Protein AF-A0A699ZCU1-F1 (afdb_monomer_lite)

Organism: Haematococcus lacustris (NCBI:txid44745)

Radius of gyration: 17.65 Å; chains: 1; bounding box: 47×32×42 Å

InterPro domains:
  IPR044840 Nucleoporin Nup188 [PTHR31431] (27-176)

Structure (mmCIF, N/CA/C/O backbone):
data_AF-A0A699ZCU1-F1
#
_entry.id   AF-A0A699ZCU1-F1
#
loop_
_atom_site.group_PDB
_atom_site.id
_atom_site.type_symbol
_atom_site.label_atom_id
_atom_site.label_alt_id
_atom_site.label_comp_id
_atom_site.label_asym_id
_atom_site.label_entity_id
_atom_site.label_seq_id
_atom_site.pdbx_PDB_ins_code
_atom_site.Cartn_x
_atom_site.Cartn_y
_atom_site.Cartn_z
_atom_site.occupancy
_atom_site.B_iso_or_equiv
_atom_site.auth_seq_id
_atom_site.auth_comp_id
_atom_site.auth_asym_id
_atom_site.auth_atom_id
_atom_site.pdbx_PDB_model_num
ATOM 1 N N . MET A 1 1 ? -0.735 13.017 3.574 1.00 52.72 1 MET A N 1
ATOM 2 C CA . MET A 1 1 ? -1.838 12.047 3.739 1.00 52.72 1 MET A CA 1
ATOM 3 C C . MET A 1 1 ? -1.942 11.083 2.567 1.00 52.72 1 MET A C 1
ATOM 5 O O . MET A 1 1 ? -2.099 9.906 2.840 1.00 52.72 1 MET A O 1
ATOM 9 N N . ASP A 1 2 ? -1.760 11.507 1.309 1.00 58.19 2 ASP A N 1
ATOM 10 C CA . ASP A 1 2 ? -1.840 10.587 0.150 1.00 58.19 2 ASP A CA 1
ATOM 11 C C . ASP A 1 2 ? -0.934 9.364 0.222 1.00 58.19 2 ASP A C 1
ATOM 13 O O . ASP A 1 2 ? -1.316 8.301 -0.243 1.00 58.19 2 ASP A O 1
ATOM 17 N N . LEU A 1 3 ? 0.233 9.483 0.853 1.00 60.75 3 LEU A N 1
ATOM 18 C CA . LEU A 1 3 ? 1.180 8.373 0.979 1.00 60.75 3 LEU A CA 1
ATOM 19 C C . LEU A 1 3 ? 0.648 7.210 1.832 1.00 60.75 3 LEU A C 1
ATOM 21 O O . LEU A 1 3 ? 1.144 6.096 1.705 1.00 60.75 3 LEU A O 1
ATOM 25 N N . LEU A 1 4 ? -0.376 7.446 2.661 1.00 65.00 4 LEU A N 1
ATOM 26 C CA . LEU A 1 4 ? -1.035 6.388 3.430 1.00 65.00 4 LEU A CA 1
ATOM 27 C C . LEU A 1 4 ? -1.953 5.530 2.545 1.00 65.00 4 LEU A C 1
ATOM 29 O O . LEU A 1 4 ? -2.281 4.404 2.906 1.00 65.00 4 LEU A O 1
ATOM 33 N N . PHE A 1 5 ? -2.339 6.022 1.367 1.00 73.88 5 PHE A N 1
ATOM 34 C CA . PHE A 1 5 ? -3.273 5.355 0.472 1.00 73.88 5 PHE A CA 1
ATOM 35 C C . PHE A 1 5 ? -2.531 4.821 -0.757 1.00 73.88 5 PHE A C 1
ATOM 37 O O . PHE A 1 5 ? -1.765 5.527 -1.402 1.00 73.88 5 PHE A O 1
ATOM 44 N N . TRP A 1 6 ? -2.767 3.557 -1.097 1.00 77.19 6 TRP A N 1
ATOM 45 C CA . TRP A 1 6 ? -2.268 2.934 -2.329 1.00 77.19 6 TRP A CA 1
ATOM 46 C C . TRP A 1 6 ? -3.422 2.267 -3.062 1.00 77.19 6 TRP A C 1
ATOM 48 O O . TRP A 1 6 ? -4.486 2.104 -2.476 1.00 77.19 6 TRP A O 1
ATOM 58 N N . THR A 1 7 ? -3.253 1.853 -4.311 1.00 76.69 7 THR A N 1
ATOM 59 C CA . THR A 1 7 ? -4.179 0.914 -4.974 1.00 76.69 7 THR A CA 1
ATOM 60 C C . THR A 1 7 ? -3.653 -0.516 -4.840 1.00 76.69 7 THR A C 1
ATOM 62 O O . THR A 1 7 ? -2.437 -0.672 -4.790 1.00 76.69 7 THR A O 1
ATOM 65 N N . PRO A 1 8 ? -4.507 -1.556 -4.806 1.00 81.69 8 PRO A N 1
ATOM 66 C CA . PRO A 1 8 ? -4.049 -2.945 -4.708 1.00 81.69 8 PRO A CA 1
ATOM 67 C C . PRO A 1 8 ? -2.993 -3.295 -5.764 1.00 81.69 8 PRO A C 1
ATOM 69 O O . PRO A 1 8 ? -3.199 -3.056 -6.955 1.00 81.69 8 PRO A O 1
ATOM 72 N N . PHE A 1 9 ? -1.878 -3.898 -5.352 1.00 8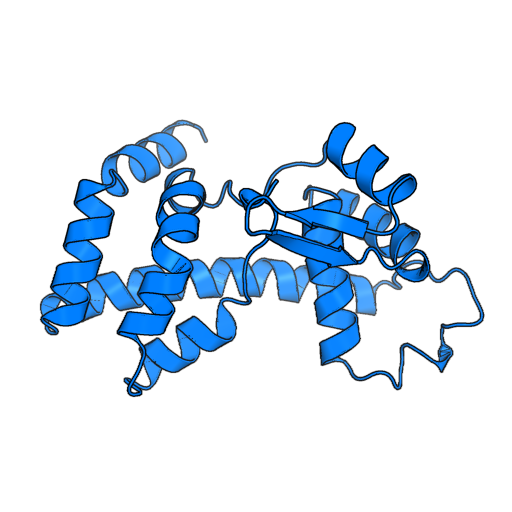5.00 9 PHE A N 1
ATOM 73 C CA . PHE A 1 9 ? -0.795 -4.264 -6.275 1.00 85.00 9 PHE A CA 1
ATOM 74 C C . PHE A 1 9 ? -1.075 -5.559 -7.045 1.00 85.00 9 PHE A C 1
ATOM 76 O O . PHE A 1 9 ? -0.365 -5.874 -7.999 1.00 85.00 9 PHE A O 1
ATOM 83 N N . GLY A 1 10 ? -2.118 -6.306 -6.670 1.00 85.44 10 GLY A N 1
ATOM 84 C CA . GLY A 1 10 ? -2.503 -7.543 -7.354 1.00 85.44 10 GLY A CA 1
ATOM 85 C C . GLY A 1 10 ? -2.885 -7.350 -8.816 1.00 85.44 10 GLY A C 1
ATOM 86 O O . GLY A 1 10 ? -2.466 -8.148 -9.655 1.00 85.44 10 GLY A O 1
ATOM 87 N N . ASP A 1 11 ? -3.613 -6.282 -9.139 1.00 84.56 11 ASP A N 1
ATOM 88 C CA . ASP A 1 11 ? -3.997 -6.005 -10.524 1.00 84.56 11 ASP A CA 1
ATOM 89 C C . ASP A 1 11 ? -2.796 -5.534 -11.351 1.00 84.56 11 ASP A C 1
ATOM 91 O O . ASP A 1 11 ? -2.596 -6.028 -12.459 1.00 84.56 11 ASP A O 1
ATOM 95 N N . LEU A 1 12 ? -1.929 -4.683 -10.783 1.00 85.69 12 LEU A N 1
ATOM 96 C CA . LEU A 1 12 ? -0.670 -4.290 -11.426 1.00 85.69 12 LEU A CA 1
ATOM 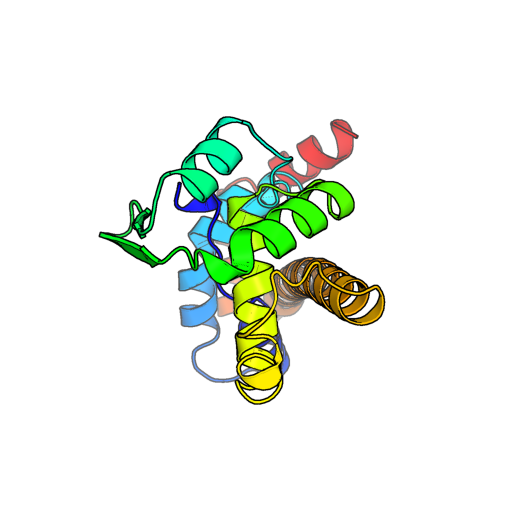97 C C . LEU A 1 12 ? 0.197 -5.515 -11.742 1.00 85.69 12 LEU A C 1
ATOM 99 O O . LEU A 1 12 ? 0.661 -5.675 -12.870 1.00 85.69 12 LEU A O 1
ATOM 103 N N . HIS A 1 13 ? 0.390 -6.399 -10.761 1.00 88.00 13 HIS A N 1
ATOM 104 C CA . HIS A 1 13 ? 1.204 -7.594 -10.946 1.00 88.00 13 HIS A CA 1
ATOM 105 C C . HIS A 1 13 ? 0.621 -8.516 -12.024 1.00 88.00 13 HIS A C 1
ATOM 107 O O . HIS A 1 13 ? 1.358 -9.051 -12.850 1.00 88.00 13 HIS A O 1
ATOM 113 N N . ARG A 1 14 ? -0.707 -8.679 -12.055 1.00 89.25 14 ARG A N 1
ATOM 114 C CA . ARG A 1 14 ? -1.390 -9.490 -13.069 1.00 89.25 14 ARG A CA 1
ATOM 115 C C . ARG A 1 14 ? -1.211 -8.913 -14.474 1.00 89.25 14 ARG A C 1
ATOM 117 O O . ARG A 1 14 ? -0.914 -9.680 -15.387 1.00 89.25 14 ARG A O 1
ATOM 124 N N . LEU A 1 15 ? -1.355 -7.595 -14.635 1.00 88.12 15 LEU A N 1
ATOM 125 C CA . LEU A 1 15 ? -1.127 -6.906 -15.909 1.00 88.12 15 LEU A CA 1
ATOM 126 C C . LEU A 1 15 ? 0.313 -7.117 -16.399 1.00 88.12 15 LEU A C 1
ATOM 128 O O . LEU A 1 15 ? 0.519 -7.498 -17.551 1.00 88.12 15 LEU A O 1
ATOM 132 N N . LEU A 1 16 ? 1.296 -6.956 -15.504 1.00 87.56 16 LEU A N 1
ATOM 133 C CA . LEU A 1 16 ? 2.720 -7.157 -15.801 1.00 87.56 16 LEU A CA 1
ATOM 134 C C . LEU A 1 16 ? 3.048 -8.587 -16.249 1.00 87.56 16 LEU A C 1
ATOM 136 O O . LEU A 1 16 ? 3.828 -8.777 -17.179 1.00 87.56 16 LEU A O 1
ATOM 140 N N . LEU A 1 17 ? 2.459 -9.596 -15.601 1.00 86.81 17 LEU A N 1
ATOM 141 C CA . LEU A 1 17 ? 2.697 -11.000 -15.950 1.00 86.81 17 LEU A CA 1
ATOM 142 C C . LEU A 1 17 ? 2.073 -11.398 -17.288 1.00 86.81 17 LEU A C 1
ATOM 144 O O . LEU A 1 17 ? 2.612 -12.254 -17.983 1.00 86.81 17 LEU A O 1
ATOM 148 N N . ARG A 1 18 ? 0.922 -10.817 -17.631 1.00 86.25 18 ARG A N 1
ATOM 149 C CA . ARG A 1 18 ? 0.192 -11.161 -18.856 1.00 86.25 18 ARG A CA 1
ATOM 150 C C . ARG A 1 18 ? 0.634 -10.357 -20.076 1.00 86.25 18 ARG A C 1
ATOM 152 O O . ARG A 1 18 ? 0.244 -10.711 -21.183 1.00 86.25 18 ARG A O 1
ATOM 159 N N . GLY A 1 19 ? 1.418 -9.293 -19.882 1.00 78.00 19 GLY A N 1
ATOM 160 C CA . GLY A 1 19 ? 1.821 -8.392 -20.964 1.00 78.00 19 GLY A CA 1
ATOM 161 C C . GLY A 1 19 ? 0.624 -7.698 -21.619 1.00 78.00 19 GLY A C 1
ATOM 162 O O . GLY A 1 19 ? 0.627 -7.471 -22.826 1.00 78.00 19 GLY A O 1
ATOM 163 N N . GLU A 1 20 ? -0.431 -7.422 -20.845 1.00 78.38 20 GLU A N 1
ATOM 164 C CA . GLU A 1 20 ? -1.664 -6.835 -21.375 1.00 78.38 20 GLU A CA 1
ATOM 165 C C . GLU A 1 20 ? -1.453 -5.361 -21.796 1.00 78.38 20 GLU A C 1
ATOM 167 O O . GLU A 1 20 ? -0.662 -4.634 -21.176 1.00 78.38 20 GLU A O 1
ATOM 172 N N . PRO A 1 21 ? -2.176 -4.875 -22.826 1.00 74.75 21 PRO A N 1
ATOM 173 C CA . PRO A 1 21 ? -2.184 -3.459 -23.180 1.00 74.75 21 PRO A CA 1
ATOM 174 C C . PRO A 1 21 ? -2.555 -2.584 -21.972 1.00 74.75 21 PRO A C 1
ATOM 176 O O . PRO A 1 21 ? -3.483 -2.897 -21.232 1.00 74.75 21 PRO A O 1
ATOM 179 N N . GLY A 1 22 ? -1.847 -1.468 -21.777 1.00 81.25 22 GLY A N 1
ATOM 180 C CA . GLY A 1 22 ? -2.098 -0.536 -20.665 1.00 81.25 22 GLY A CA 1
ATOM 181 C C . GLY A 1 22 ? -1.226 -0.741 -19.420 1.00 81.25 22 GLY A C 1
ATOM 182 O O . GLY A 1 22 ? -1.337 0.045 -18.479 1.00 81.25 22 GLY A O 1
ATOM 183 N N . VAL A 1 23 ? -0.309 -1.720 -19.422 1.00 85.12 23 VAL A N 1
ATOM 184 C CA . VAL A 1 23 ? 0.713 -1.893 -18.367 1.00 85.12 23 VAL A CA 1
ATOM 185 C C . VAL A 1 23 ? 1.473 -0.596 -18.076 1.00 85.12 23 VAL A C 1
ATOM 187 O O . VAL A 1 23 ? 1.651 -0.242 -16.914 1.00 85.12 23 VAL A O 1
ATOM 190 N N . THR A 1 24 ? 1.889 0.142 -19.107 1.00 85.12 24 THR A N 1
ATOM 191 C CA . THR A 1 24 ? 2.643 1.397 -18.947 1.00 85.12 24 THR A CA 1
ATOM 192 C C . THR A 1 24 ? 1.818 2.469 -18.245 1.00 85.12 24 THR A C 1
ATOM 194 O O . THR A 1 24 ? 2.297 3.088 -17.302 1.00 85.12 24 THR A O 1
ATOM 197 N N . THR A 1 25 ? 0.548 2.626 -18.620 1.00 87.50 25 THR A N 1
ATOM 198 C CA . THR A 1 25 ? -0.384 3.547 -17.955 1.00 87.50 25 THR A CA 1
ATOM 199 C C . THR A 1 25 ? -0.614 3.163 -16.494 1.00 87.50 25 THR A C 1
ATOM 201 O O . THR A 1 25 ? -0.611 4.030 -15.620 1.00 87.50 25 THR A O 1
ATOM 204 N N . ALA A 1 26 ? -0.783 1.869 -16.206 1.00 85.00 26 ALA A N 1
ATOM 205 C CA . ALA A 1 26 ? -0.946 1.380 -14.840 1.00 85.00 26 ALA A CA 1
ATOM 206 C C . ALA A 1 26 ? 0.313 1.629 -13.993 1.00 85.00 26 ALA A C 1
ATOM 208 O O . ALA A 1 26 ? 0.209 2.071 -12.850 1.00 85.00 26 ALA A O 1
ATOM 209 N N . LEU A 1 27 ? 1.498 1.400 -14.562 1.00 85.12 27 LEU A N 1
ATOM 210 C CA . LEU A 1 27 ? 2.781 1.693 -13.927 1.00 85.12 27 LEU A CA 1
ATOM 211 C C . LEU A 1 27 ? 2.966 3.190 -13.664 1.00 85.12 27 LEU A C 1
ATOM 213 O O . LEU A 1 27 ? 3.368 3.570 -12.566 1.00 85.12 27 LEU A O 1
ATOM 217 N N . ASP A 1 28 ? 2.629 4.043 -14.631 1.00 86.19 28 ASP A N 1
ATOM 218 C CA . ASP A 1 28 ? 2.715 5.497 -14.484 1.00 86.19 28 ASP A CA 1
ATOM 219 C C . ASP A 1 28 ? 1.786 6.022 -13.389 1.00 86.19 28 ASP A C 1
ATOM 221 O O . ASP A 1 28 ? 2.197 6.863 -12.587 1.00 86.19 28 ASP A O 1
ATOM 225 N N . ALA A 1 29 ? 0.577 5.466 -13.275 1.00 83.50 29 ALA A N 1
ATOM 226 C CA . ALA A 1 29 ? -0.339 5.794 -12.186 1.00 83.50 29 ALA A CA 1
ATOM 227 C C . ALA A 1 29 ? 0.238 5.446 -10.801 1.00 83.50 29 ALA A C 1
ATOM 229 O O . ALA A 1 29 ? -0.076 6.115 -9.816 1.00 83.50 29 ALA A O 1
ATOM 230 N N . GLN A 1 30 ? 1.106 4.431 -10.718 1.00 80.19 30 GLN A N 1
ATOM 231 C CA . GLN A 1 30 ? 1.785 4.050 -9.479 1.00 80.19 30 GLN A CA 1
ATOM 232 C C . GLN A 1 30 ? 3.141 4.732 -9.293 1.00 80.19 30 GLN A C 1
ATOM 234 O O . GLN A 1 30 ? 3.666 4.702 -8.184 1.00 80.19 30 GLN A O 1
ATOM 239 N N . PHE A 1 31 ? 3.714 5.366 -10.321 1.00 83.88 31 PHE A N 1
ATOM 240 C CA . PHE A 1 31 ? 5.107 5.825 -10.319 1.00 83.88 31 PHE A CA 1
ATOM 241 C C . PHE A 1 31 ? 5.443 6.701 -9.111 1.00 83.88 31 PHE A C 1
ATOM 243 O O . PHE A 1 31 ? 6.423 6.439 -8.419 1.00 83.88 31 PHE A O 1
ATOM 250 N N . LYS A 1 32 ? 4.597 7.693 -8.798 1.00 79.56 32 LYS A N 1
ATOM 251 C CA . LYS A 1 32 ? 4.796 8.553 -7.623 1.00 79.56 32 LYS A CA 1
ATOM 252 C C . LYS A 1 32 ? 4.783 7.750 -6.324 1.00 79.56 32 LYS A C 1
ATOM 254 O O . LYS A 1 32 ? 5.656 7.938 -5.484 1.00 79.56 32 LYS A O 1
ATOM 259 N N . TRP A 1 33 ? 3.817 6.846 -6.165 1.00 77.62 33 TRP A N 1
ATOM 260 C CA . TRP A 1 33 ? 3.736 6.016 -4.970 1.00 77.62 33 TRP A CA 1
ATOM 261 C C . TRP A 1 33 ? 4.963 5.104 -4.860 1.00 77.62 33 TRP A C 1
ATOM 263 O O . TRP A 1 33 ? 5.555 5.026 -3.791 1.00 77.62 33 TRP A O 1
ATOM 273 N N . LEU A 1 34 ? 5.392 4.480 -5.960 1.00 78.50 34 LEU A N 1
ATOM 274 C CA . LEU A 1 34 ? 6.590 3.644 -6.026 1.00 78.50 34 LEU A CA 1
ATOM 275 C C . LEU A 1 34 ? 7.834 4.449 -5.620 1.00 78.50 34 LEU A C 1
ATOM 277 O O . LEU A 1 34 ? 8.524 4.067 -4.682 1.00 78.50 34 LEU A O 1
ATOM 281 N N . VAL A 1 35 ? 8.083 5.605 -6.235 1.00 77.25 35 VAL A N 1
ATOM 282 C CA . VAL A 1 35 ? 9.236 6.463 -5.912 1.00 77.25 35 VAL A CA 1
ATOM 283 C C . VAL A 1 35 ? 9.195 6.984 -4.473 1.00 77.25 35 VAL A C 1
ATOM 285 O O . VAL A 1 35 ? 10.227 7.032 -3.804 1.00 77.25 35 VAL A O 1
ATOM 288 N N . ASP A 1 36 ? 8.031 7.348 -3.948 1.00 74.31 36 ASP A N 1
ATOM 289 C CA . ASP A 1 36 ? 7.951 7.901 -2.595 1.00 74.31 36 ASP A CA 1
ATOM 290 C C . ASP A 1 36 ? 8.029 6.799 -1.511 1.00 74.31 36 ASP A C 1
ATOM 292 O O . ASP A 1 36 ? 8.536 7.048 -0.414 1.00 74.31 36 ASP A O 1
ATOM 296 N N . ASN A 1 37 ? 7.591 5.566 -1.812 1.00 71.38 37 ASN A N 1
ATOM 297 C CA . ASN A 1 37 ? 7.354 4.522 -0.802 1.00 71.38 37 ASN A CA 1
ATOM 298 C C . ASN A 1 37 ? 8.188 3.238 -0.945 1.00 71.38 37 ASN A C 1
ATOM 300 O O . ASN A 1 37 ? 8.531 2.636 0.074 1.00 71.38 37 ASN A O 1
ATOM 304 N N . LEU A 1 38 ? 8.550 2.797 -2.156 1.00 65.62 38 LEU A N 1
ATOM 305 C CA . LEU A 1 38 ? 9.497 1.675 -2.314 1.00 65.62 38 LEU A CA 1
ATOM 306 C C . LEU A 1 38 ? 10.896 2.080 -1.898 1.00 65.62 38 LEU A C 1
ATOM 308 O O . LEU A 1 38 ? 11.640 1.284 -1.334 1.00 65.62 38 LEU A O 1
ATOM 312 N N . SER A 1 39 ? 11.238 3.328 -2.169 1.00 55.25 39 SER A N 1
ATOM 313 C CA . SER A 1 39 ? 12.574 3.834 -1.952 1.00 55.25 39 SER A CA 1
ATOM 314 C C . SER A 1 39 ? 12.952 3.877 -0.475 1.00 55.25 39 SER A C 1
ATOM 316 O O . SER A 1 39 ? 14.114 3.785 -0.125 1.00 55.25 39 SER A O 1
ATOM 318 N N . SER A 1 40 ? 11.975 3.922 0.421 1.00 54.97 40 SER A N 1
ATOM 319 C CA . SER A 1 40 ? 12.211 3.752 1.850 1.00 54.97 40 SER A CA 1
ATOM 320 C C . SER A 1 40 ? 12.090 2.281 2.290 1.00 54.97 40 SER A C 1
ATOM 322 O O . SER A 1 40 ? 11.707 2.014 3.412 1.00 54.97 40 SER A O 1
ATOM 324 N N . GLY A 1 41 ? 12.371 1.292 1.432 1.00 51.09 41 GLY A N 1
ATOM 325 C CA . GLY A 1 41 ? 12.400 -0.130 1.821 1.00 51.09 41 GLY A CA 1
ATOM 326 C C . GLY A 1 41 ? 11.028 -0.732 2.136 1.00 51.09 41 GLY A C 1
ATOM 327 O O . GLY A 1 41 ? 10.898 -1.527 3.061 1.00 51.09 41 GLY A O 1
ATOM 328 N N . ALA A 1 42 ? 9.990 -0.330 1.397 1.00 58.97 42 ALA A N 1
ATOM 329 C CA . ALA A 1 42 ? 8.584 -0.569 1.741 1.00 58.97 42 ALA A CA 1
ATOM 330 C C . ALA A 1 42 ? 8.088 0.177 3.003 1.00 58.97 42 ALA A C 1
ATOM 332 O O . ALA A 1 42 ? 6.980 -0.091 3.458 1.00 58.97 42 ALA A O 1
ATOM 333 N N . CYS A 1 43 ? 8.804 1.190 3.512 1.00 54.91 43 CYS A N 1
ATOM 334 C CA . CYS A 1 43 ? 8.300 2.092 4.565 1.00 54.91 43 CYS A CA 1
ATOM 335 C C . CYS A 1 43 ? 7.178 3.043 4.101 1.00 54.91 43 CYS A C 1
ATOM 337 O O . CYS A 1 43 ? 6.865 4.021 4.789 1.00 54.91 43 CYS A O 1
ATOM 339 N N . GLY A 1 44 ? 6.555 2.794 2.945 1.00 69.31 44 GLY A N 1
ATOM 340 C CA . GLY A 1 44 ? 5.203 3.290 2.688 1.00 69.31 44 GLY A CA 1
ATOM 341 C C . GLY A 1 44 ? 4.178 2.701 3.646 1.00 69.31 44 GLY A C 1
ATOM 342 O O . GLY A 1 44 ? 3.187 3.356 3.935 1.00 69.31 44 GLY A O 1
ATOM 343 N N . PHE A 1 45 ? 4.447 1.505 4.173 1.00 81.88 45 PHE A N 1
ATOM 344 C CA . PHE A 1 45 ? 3.742 0.931 5.310 1.00 81.88 45 PHE A CA 1
ATOM 345 C C . PHE A 1 45 ? 4.345 1.526 6.584 1.00 81.88 45 PHE A C 1
ATOM 347 O O . PHE A 1 45 ? 5.463 1.190 6.973 1.00 81.88 45 PHE A O 1
ATOM 354 N N . LYS A 1 46 ? 3.652 2.509 7.152 1.00 86.06 46 LYS A N 1
ATOM 355 C CA . LYS A 1 46 ? 4.091 3.294 8.304 1.00 86.06 46 LYS A CA 1
ATOM 356 C C . LYS A 1 46 ? 3.760 2.563 9.606 1.00 86.06 46 LYS A C 1
ATOM 358 O O . LYS A 1 46 ? 2.770 1.837 9.638 1.00 86.06 46 LYS A O 1
ATOM 363 N N . PRO A 1 47 ? 4.545 2.768 10.675 1.00 90.19 47 PRO A N 1
ATOM 364 C CA . PRO A 1 47 ? 4.172 2.287 12.000 1.00 90.19 47 PRO A CA 1
ATOM 365 C C . PRO A 1 47 ? 2.906 3.003 12.513 1.00 90.19 47 PRO A C 1
ATOM 367 O O . PRO A 1 47 ? 2.537 4.049 11.966 1.00 90.19 47 PRO A O 1
ATOM 370 N N . PRO A 1 48 ? 2.260 2.480 13.572 1.00 93.69 48 PRO A N 1
ATOM 371 C CA . PRO A 1 48 ? 1.133 3.133 14.233 1.00 93.69 48 PRO A CA 1
ATOM 372 C C . PRO A 1 48 ? 1.467 4.565 14.655 1.00 93.69 48 PRO A C 1
ATOM 374 O O . PRO A 1 48 ? 2.610 4.863 15.020 1.00 93.69 48 PRO A O 1
ATOM 377 N N . SER A 1 49 ? 0.480 5.463 14.612 1.00 94.00 49 SER A N 1
ATOM 378 C CA . SER A 1 49 ? 0.691 6.851 15.027 1.00 94.00 49 SER A CA 1
ATOM 379 C C . SER A 1 49 ? -0.536 7.470 15.691 1.00 94.00 49 SER A C 1
ATOM 381 O O . SER A 1 49 ? -1.665 7.338 15.218 1.00 94.00 49 SER A O 1
ATOM 383 N N . ASP A 1 50 ? -0.306 8.257 16.747 1.00 94.50 50 ASP A N 1
ATOM 384 C CA . ASP A 1 50 ? -1.380 8.965 17.460 1.00 94.50 50 ASP A CA 1
ATOM 385 C C . ASP A 1 50 ? -2.198 9.874 16.531 1.00 94.50 50 ASP A C 1
ATOM 387 O O . ASP A 1 50 ? -3.407 10.040 16.705 1.00 94.50 50 ASP A O 1
ATOM 391 N N . ALA A 1 51 ? -1.549 10.448 15.513 1.00 92.81 51 ALA A N 1
ATOM 392 C CA . ALA A 1 51 ? -2.203 11.280 14.512 1.00 92.81 51 ALA A CA 1
ATOM 393 C C . ALA A 1 51 ? -3.209 10.475 13.672 1.00 92.81 51 ALA A C 1
ATOM 395 O O . ALA A 1 51 ? -4.364 10.890 13.539 1.00 92.81 51 ALA A O 1
ATOM 396 N N . SER A 1 52 ? -2.800 9.322 13.139 1.00 93.19 52 SER A N 1
ATOM 397 C CA . SER A 1 52 ? -3.666 8.450 12.338 1.00 93.19 52 SER A CA 1
ATOM 398 C C . SER A 1 52 ? -4.763 7.805 13.171 1.00 93.19 52 SER A C 1
ATOM 400 O O . SER A 1 52 ? -5.919 7.783 12.738 1.00 93.19 52 SER A O 1
ATOM 402 N N . LYS A 1 53 ? -4.448 7.381 14.398 1.00 94.69 53 LYS A N 1
ATOM 403 C CA . LYS A 1 53 ? -5.435 6.894 15.365 1.00 94.69 53 LYS A CA 1
ATOM 404 C C . LYS A 1 53 ? -6.514 7.937 15.651 1.00 94.69 53 LYS A C 1
ATOM 406 O O . LYS A 1 53 ? -7.704 7.662 15.492 1.00 94.69 53 LYS A O 1
ATOM 411 N N . LYS A 1 54 ? -6.114 9.169 15.984 1.00 94.38 54 LYS A N 1
ATOM 412 C CA . LYS A 1 54 ? -7.052 10.268 16.248 1.00 94.38 54 LYS A CA 1
ATOM 413 C C . LYS A 1 54 ? -7.903 10.593 15.022 1.00 94.38 54 LYS A C 1
ATOM 415 O O . LYS A 1 54 ? -9.105 10.830 15.155 1.00 94.38 54 LYS A O 1
ATOM 420 N N . LEU A 1 55 ? -7.315 10.602 13.824 1.00 92.69 55 LEU A N 1
ATOM 421 C CA . LEU A 1 55 ? -8.058 10.814 12.579 1.00 92.69 55 LEU A CA 1
ATOM 422 C C . LEU A 1 55 ? -9.095 9.710 12.340 1.00 92.69 55 LEU A C 1
ATOM 424 O O . LEU A 1 55 ? -10.240 10.028 12.020 1.00 92.69 55 LEU A O 1
ATOM 428 N N . LEU A 1 56 ? -8.730 8.441 12.547 1.00 93.38 56 LEU A N 1
ATOM 429 C CA . LEU A 1 56 ? -9.638 7.299 12.418 1.00 93.38 56 LEU A CA 1
ATOM 430 C C . LEU A 1 56 ? -10.842 7.408 13.371 1.00 93.38 56 LEU A C 1
ATOM 432 O O . LEU A 1 56 ? -11.976 7.113 12.984 1.00 93.38 56 LEU A O 1
ATOM 436 N N . GLU A 1 57 ? -10.602 7.829 14.613 1.00 91.81 57 GLU A N 1
ATOM 437 C CA . GLU A 1 57 ? -11.624 7.939 15.660 1.00 91.81 57 GLU A CA 1
ATOM 438 C C . GLU A 1 57 ? -12.568 9.129 15.442 1.00 91.81 57 GLU A C 1
ATOM 440 O O . GLU A 1 57 ? -13.781 9.009 15.630 1.00 91.81 57 GLU A O 1
ATOM 445 N N . THR A 1 58 ? -12.030 10.273 15.014 1.00 91.50 58 THR A N 1
ATOM 446 C CA . THR A 1 58 ? -12.771 11.546 14.967 1.00 91.50 58 THR A CA 1
ATOM 447 C C . THR A 1 58 ? -13.397 11.852 13.610 1.00 91.50 58 THR A C 1
ATOM 449 O O . THR A 1 58 ? -14.387 12.580 13.545 1.00 91.50 58 THR A O 1
ATOM 452 N N . SER A 1 59 ? -12.861 11.297 12.522 1.00 89.94 59 SER A N 1
ATOM 453 C CA . SER A 1 59 ? -13.297 11.631 11.164 1.00 89.94 59 SER A CA 1
ATOM 454 C C . SER A 1 59 ? -14.214 10.557 10.580 1.00 89.94 59 SER A C 1
ATOM 456 O O . SER A 1 59 ? -13.989 9.358 10.747 1.00 89.94 59 SER A O 1
ATOM 458 N N . SER A 1 60 ? -15.250 10.988 9.859 1.00 89.69 60 SER A N 1
ATOM 459 C CA . SER A 1 60 ? -16.056 10.133 8.971 1.00 89.69 60 SER A CA 1
ATOM 460 C C . SER A 1 60 ? -15.533 10.159 7.533 1.00 89.69 60 SER A C 1
ATOM 462 O O . SER A 1 60 ? -15.712 9.207 6.775 1.00 89.69 60 SER A O 1
ATOM 464 N N . VAL A 1 61 ? -14.861 11.246 7.152 1.00 90.69 61 VAL A N 1
ATOM 465 C CA . VAL A 1 61 ? -14.262 11.436 5.835 1.00 90.69 61 VAL A CA 1
ATOM 466 C C . VAL A 1 61 ? -12.919 12.132 5.992 1.00 90.69 61 VAL A C 1
ATOM 468 O O . VAL A 1 61 ? -12.823 13.165 6.648 1.00 90.69 61 VAL A O 1
ATOM 471 N N . ILE A 1 62 ? -11.895 11.577 5.352 1.00 88.19 62 ILE A N 1
ATOM 472 C CA . ILE A 1 62 ? -10.530 12.092 5.348 1.00 88.19 62 ILE A CA 1
ATOM 473 C C . ILE A 1 62 ? -10.234 12.630 3.938 1.00 88.19 62 ILE A C 1
ATOM 475 O O . ILE A 1 62 ? -10.308 11.864 2.972 1.00 88.19 62 ILE A O 1
ATOM 479 N N . PRO A 1 63 ? -9.947 13.934 3.774 1.00 83.69 63 PRO A N 1
ATOM 480 C CA . PRO A 1 63 ? -9.599 14.501 2.476 1.00 83.69 63 PRO A CA 1
ATOM 481 C C . PRO A 1 63 ? -8.187 14.075 2.058 1.00 83.69 63 PRO A C 1
ATOM 483 O O . PRO A 1 63 ? -7.248 14.136 2.851 1.00 83.69 63 PRO A O 1
ATOM 486 N N . LEU A 1 64 ? -8.037 13.664 0.803 1.00 80.19 64 LEU A N 1
ATOM 487 C CA . LEU A 1 64 ? -6.755 13.340 0.184 1.00 80.19 64 LEU A CA 1
ATOM 488 C C . LEU A 1 64 ? -6.237 14.565 -0.577 1.00 80.19 64 LEU A C 1
ATOM 490 O O . LEU A 1 64 ? -7.023 15.354 -1.107 1.00 80.19 64 LEU A O 1
ATOM 494 N N . THR A 1 65 ? -4.917 14.737 -0.653 1.00 71.81 65 THR A N 1
ATOM 495 C CA . THR A 1 65 ? -4.298 15.818 -1.440 1.00 71.81 65 THR A CA 1
ATOM 496 C C . THR A 1 65 ? -4.540 15.658 -2.944 1.00 71.81 65 THR A C 1
ATOM 498 O O . THR A 1 65 ? -4.469 16.643 -3.671 1.00 71.81 65 THR A O 1
ATOM 501 N N . SER A 1 66 ? -4.955 14.472 -3.401 1.00 68.81 66 SER A N 1
ATOM 502 C CA . SER A 1 66 ? -5.475 14.228 -4.754 1.00 68.81 66 SER A CA 1
ATOM 503 C C . SER A 1 66 ? -6.864 14.833 -5.027 1.00 68.81 66 SER A C 1
ATOM 505 O O . SER A 1 66 ? -7.377 14.710 -6.138 1.00 68.81 66 SER A O 1
ATOM 507 N N . GLY A 1 67 ? -7.521 15.430 -4.025 1.00 73.50 67 GLY A N 1
ATOM 508 C CA . GLY A 1 67 ? -8.914 15.890 -4.102 1.00 73.50 67 GLY A CA 1
ATOM 509 C C . GLY A 1 67 ? -9.948 14.776 -3.901 1.00 73.50 67 GLY A C 1
ATOM 510 O O . GLY A 1 67 ? -11.144 15.050 -3.785 1.00 73.50 67 GLY A O 1
ATOM 511 N N . GLN A 1 68 ? -9.508 13.518 -3.808 1.00 79.75 68 GLN A N 1
ATOM 512 C CA . GLN A 1 68 ? -10.367 12.398 -3.437 1.00 79.75 68 GLN A CA 1
ATOM 513 C C . GLN A 1 68 ? -10.710 12.432 -1.942 1.00 79.75 68 GLN A C 1
ATOM 515 O O . GLN A 1 68 ? -10.051 13.078 -1.128 1.00 79.75 68 GLN A O 1
ATOM 520 N N . LYS A 1 69 ? -11.768 11.714 -1.566 1.00 85.94 69 LYS A N 1
ATOM 521 C CA . LYS A 1 69 ? -12.222 11.598 -0.179 1.00 85.94 69 LYS A CA 1
ATOM 522 C C . LYS A 1 69 ? -12.186 10.142 0.247 1.00 85.94 69 LYS A C 1
ATOM 524 O O . LYS A 1 69 ? -12.774 9.286 -0.411 1.00 85.94 69 LYS A O 1
ATOM 529 N N . PHE A 1 70 ? -11.540 9.870 1.370 1.00 86.00 70 PHE A N 1
ATOM 530 C CA . PHE A 1 70 ? -11.546 8.556 1.983 1.00 86.00 70 PHE A CA 1
ATOM 531 C C . PHE A 1 70 ? -12.626 8.484 3.062 1.00 86.00 70 PHE A C 1
ATOM 533 O O . PHE A 1 70 ? -12.526 9.130 4.101 1.00 86.00 70 PHE A O 1
ATOM 540 N N . ALA A 1 71 ? -13.676 7.704 2.808 1.00 89.75 71 ALA A N 1
ATOM 541 C CA . ALA A 1 71 ? -14.725 7.459 3.792 1.00 89.75 71 ALA A CA 1
ATOM 542 C C . ALA A 1 71 ? -14.259 6.436 4.838 1.00 89.75 71 ALA A C 1
ATOM 544 O O . ALA A 1 71 ? -13.947 5.291 4.483 1.00 89.75 71 ALA A O 1
ATOM 545 N N . VAL A 1 72 ? -14.264 6.850 6.102 1.00 90.31 72 VAL A N 1
ATOM 546 C CA . VAL A 1 72 ? -14.008 6.004 7.268 1.00 90.31 72 VAL A CA 1
ATOM 547 C C . VAL A 1 72 ? -15.306 5.303 7.644 1.00 90.31 72 VAL A C 1
ATOM 549 O O . VAL A 1 72 ? -16.319 5.951 7.910 1.00 90.31 72 VAL A O 1
ATOM 552 N N . ASP A 1 73 ? -15.280 3.975 7.671 1.00 88.50 73 ASP A N 1
ATOM 553 C CA . ASP A 1 73 ? -16.406 3.193 8.165 1.00 88.50 73 ASP A CA 1
ATOM 554 C C . ASP A 1 73 ? -16.286 3.046 9.683 1.00 88.50 73 ASP A C 1
ATOM 556 O O . ASP A 1 73 ? -15.448 2.296 10.193 1.00 88.50 73 ASP A O 1
ATOM 560 N N . ALA A 1 74 ? -17.136 3.767 10.415 1.00 87.56 74 ALA A N 1
ATOM 561 C CA . ALA A 1 74 ? -17.146 3.737 11.872 1.00 87.56 74 ALA A CA 1
ATOM 562 C C . ALA A 1 74 ? -17.308 2.312 12.434 1.00 87.56 74 ALA A C 1
ATOM 564 O O . ALA A 1 74 ? -16.746 2.016 13.488 1.00 87.56 74 ALA A O 1
ATOM 565 N N . LYS A 1 75 ? -18.003 1.418 11.714 1.00 84.62 75 LYS A N 1
ATOM 566 C CA . LYS A 1 75 ? -18.228 0.027 12.135 1.00 84.62 75 LYS A CA 1
ATOM 567 C C . LYS A 1 75 ? -16.949 -0.805 12.119 1.00 84.62 75 LYS A C 1
ATOM 569 O O . LYS A 1 75 ? -16.832 -1.765 12.868 1.00 84.62 75 LYS A O 1
ATOM 574 N N . LEU A 1 76 ? -15.972 -0.433 11.291 1.00 86.94 76 LEU A N 1
ATOM 575 C CA . LEU A 1 76 ? -14.712 -1.164 11.155 1.00 86.94 76 LEU A CA 1
ATOM 576 C C . LEU A 1 76 ? -13.619 -0.654 12.104 1.00 86.94 76 LEU A C 1
ATOM 578 O O . LEU A 1 76 ? -12.527 -1.219 12.116 1.00 86.94 76 LEU A O 1
ATOM 582 N N . ARG A 1 77 ? -13.863 0.398 12.898 1.00 89.50 77 ARG A N 1
ATOM 583 C CA . ARG A 1 77 ? -12.833 1.035 13.743 1.00 89.50 77 ARG A CA 1
ATOM 584 C C . ARG A 1 77 ? -12.202 0.077 14.746 1.00 89.50 77 ARG A C 1
ATOM 586 O O . ARG A 1 77 ? -10.982 0.003 14.815 1.00 89.50 77 ARG A O 1
ATOM 593 N N . LYS A 1 78 ? -13.009 -0.689 15.481 1.00 86.44 78 LYS A N 1
ATOM 594 C CA . LYS A 1 78 ? -12.506 -1.634 16.488 1.00 86.44 78 LYS A CA 1
ATOM 595 C C . LYS A 1 78 ? -11.632 -2.720 15.855 1.00 86.44 78 LYS A C 1
ATOM 597 O O . LYS A 1 78 ? -10.498 -2.918 16.281 1.00 86.44 78 LYS A O 1
ATOM 602 N N . ALA A 1 79 ? -12.122 -3.335 14.777 1.00 86.06 79 ALA A N 1
ATOM 603 C CA . ALA A 1 79 ? -11.370 -4.288 13.959 1.00 86.06 79 ALA A CA 1
ATOM 604 C C . ALA A 1 79 ? -10.063 -3.686 13.411 1.00 86.06 79 ALA A C 1
ATOM 606 O O . ALA A 1 79 ? -9.018 -4.329 13.438 1.00 86.06 79 ALA A O 1
ATOM 607 N N . THR A 1 80 ? -10.113 -2.429 12.963 1.00 91.06 80 THR A N 1
ATOM 608 C CA . THR A 1 80 ? -8.948 -1.692 12.457 1.00 91.06 80 THR A CA 1
ATOM 609 C C . THR A 1 80 ? -7.894 -1.497 13.538 1.00 91.06 80 THR A C 1
ATOM 611 O O . THR A 1 80 ? -6.733 -1.804 13.303 1.00 91.06 80 THR A O 1
ATOM 614 N N . LEU A 1 81 ? -8.282 -1.023 14.724 1.00 91.94 81 LEU A N 1
ATOM 615 C CA . LEU A 1 81 ? -7.346 -0.795 15.827 1.00 91.94 81 LEU A CA 1
ATOM 616 C C . LEU A 1 81 ? -6.718 -2.108 16.308 1.00 91.94 81 LEU A C 1
ATOM 618 O O . LEU A 1 81 ? -5.514 -2.167 16.536 1.00 91.94 81 LEU A O 1
ATOM 622 N N . GLN A 1 82 ? -7.510 -3.179 16.394 1.00 88.69 82 GLN A N 1
ATOM 623 C CA . GLN A 1 82 ? -7.008 -4.508 16.738 1.00 88.69 82 GLN A CA 1
ATOM 624 C C . GLN A 1 82 ? -5.981 -5.011 15.708 1.00 88.69 82 GLN A C 1
ATOM 626 O O . GLN A 1 82 ? -4.909 -5.477 16.087 1.00 88.69 82 GLN A O 1
ATOM 631 N N . ALA A 1 83 ? -6.287 -4.901 14.411 1.00 89.56 83 ALA A N 1
ATOM 632 C CA . ALA A 1 83 ? -5.376 -5.319 13.346 1.00 89.56 83 ALA A CA 1
ATOM 633 C C . ALA A 1 83 ? -4.120 -4.440 13.273 1.00 89.56 83 ALA A C 1
ATOM 635 O O . ALA A 1 83 ? -3.041 -4.954 13.003 1.00 89.56 83 ALA A O 1
ATOM 636 N N . SER A 1 84 ? -4.242 -3.140 13.552 1.00 94.38 84 SER A N 1
ATOM 637 C CA . SER A 1 84 ? -3.135 -2.177 13.506 1.00 94.38 84 SER A CA 1
ATOM 638 C C . SER A 1 84 ? -2.059 -2.532 14.529 1.00 94.38 84 SER A C 1
ATOM 640 O O . SER A 1 84 ? -0.879 -2.554 14.188 1.00 94.38 84 SER A O 1
ATOM 642 N N . ILE A 1 85 ? -2.474 -2.925 15.740 1.00 92.50 85 ILE A N 1
ATOM 643 C CA . ILE A 1 85 ? -1.569 -3.419 16.786 1.00 92.50 85 ILE A CA 1
ATOM 644 C C . ILE A 1 85 ? -0.840 -4.681 16.314 1.00 92.50 85 ILE A C 1
ATOM 646 O O . ILE A 1 85 ? 0.373 -4.771 16.447 1.00 92.50 85 ILE A O 1
ATOM 650 N N . MET A 1 86 ? -1.563 -5.651 15.746 1.00 89.31 86 MET A N 1
ATOM 651 C CA 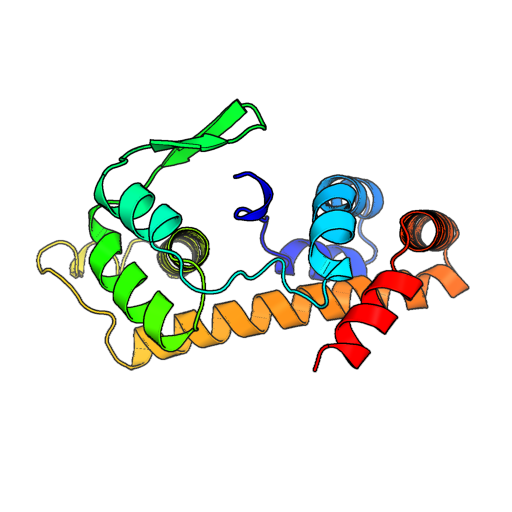. MET A 1 86 ? -0.963 -6.923 15.323 1.00 89.31 86 MET A CA 1
ATOM 652 C C . MET A 1 86 ? -0.039 -6.796 14.109 1.00 89.31 86 MET A C 1
ATOM 654 O O . MET A 1 86 ? 0.894 -7.580 13.967 1.00 89.31 86 MET A O 1
ATOM 658 N N . LEU A 1 87 ? -0.323 -5.849 13.216 1.00 90.50 87 LEU A N 1
ATOM 659 C CA . LEU A 1 87 ? 0.459 -5.597 12.008 1.00 90.50 87 LEU A CA 1
ATOM 660 C C . LEU A 1 87 ? 1.624 -4.632 12.228 1.00 90.50 87 LEU A C 1
ATOM 662 O O . LEU A 1 87 ? 2.434 -4.475 11.313 1.00 90.50 87 LEU A O 1
ATOM 666 N N . GLU A 1 88 ? 1.653 -3.954 13.380 1.00 92.31 88 GLU A N 1
ATOM 667 C CA . GLU A 1 88 ? 2.485 -2.772 13.618 1.00 92.31 88 GLU A CA 1
ATOM 668 C C . GLU A 1 88 ? 2.381 -1.785 12.443 1.00 92.31 88 GLU A C 1
ATOM 670 O O . GLU A 1 88 ? 3.372 -1.271 11.922 1.00 92.31 88 GLU A O 1
ATOM 675 N N . LEU A 1 89 ? 1.144 -1.546 12.000 1.00 92.25 89 LEU A N 1
ATOM 676 C CA . LEU A 1 89 ? 0.824 -0.747 10.824 1.00 92.25 89 LEU A CA 1
ATOM 677 C C . LEU A 1 89 ? -0.080 0.420 11.207 1.00 92.25 89 LEU A C 1
ATOM 679 O O . LEU A 1 89 ? -1.020 0.255 11.981 1.00 92.25 89 LEU A O 1
ATOM 683 N N . ASP A 1 90 ? 0.164 1.572 10.596 1.00 94.00 90 ASP A N 1
ATOM 684 C CA . ASP A 1 90 ? -0.643 2.782 10.704 1.00 94.00 90 ASP A CA 1
ATOM 685 C C . ASP A 1 90 ? -2.150 2.498 10.624 1.00 94.00 90 ASP A C 1
ATOM 687 O O . ASP A 1 90 ? -2.632 1.700 9.811 1.00 94.00 90 ASP A O 1
ATOM 691 N N . GLU A 1 91 ? -2.912 3.160 11.487 1.00 94.62 91 GLU A N 1
ATOM 692 C CA . GLU A 1 91 ? -4.334 2.913 11.688 1.00 94.62 91 GLU A CA 1
ATOM 693 C C . GLU A 1 91 ? -5.154 3.193 10.423 1.00 94.62 91 GLU A C 1
ATOM 695 O O . GLU A 1 91 ? -6.096 2.457 10.121 1.00 94.62 91 GLU A O 1
ATOM 700 N N . LEU A 1 92 ? -4.794 4.213 9.639 1.00 93.00 92 LEU A N 1
ATOM 701 C CA . LEU A 1 92 ? -5.495 4.531 8.395 1.00 93.00 92 LEU A CA 1
ATOM 702 C C . LEU A 1 92 ? -5.140 3.530 7.295 1.00 93.00 92 LEU A C 1
ATOM 704 O O . LEU A 1 92 ? -6.028 3.086 6.566 1.00 93.00 92 LEU A O 1
ATOM 708 N N . GLN A 1 93 ? -3.876 3.113 7.211 1.00 91.25 93 GLN A N 1
ATOM 709 C CA . GLN A 1 93 ? -3.449 2.065 6.276 1.00 91.25 93 GLN A CA 1
ATOM 710 C C . GLN A 1 93 ? -4.100 0.720 6.588 1.00 91.25 93 GLN A C 1
ATOM 712 O O . GLN A 1 93 ? -4.582 0.020 5.693 1.00 91.25 93 GLN A O 1
ATOM 717 N N . THR A 1 94 ? -4.196 0.397 7.873 1.00 92.81 94 THR A N 1
ATOM 718 C CA . THR A 1 94 ? -4.916 -0.777 8.354 1.00 92.81 94 THR A CA 1
ATOM 719 C C . THR A 1 94 ? -6.400 -0.683 8.011 1.00 92.81 94 THR A C 1
ATOM 721 O O . THR A 1 94 ? -6.988 -1.663 7.551 1.00 92.81 94 THR A O 1
ATOM 724 N N . HIS A 1 95 ? -7.012 0.499 8.140 1.00 91.56 95 HIS A N 1
ATOM 725 C CA . HIS A 1 95 ? -8.421 0.690 7.791 1.00 91.56 95 HIS A CA 1
ATOM 726 C C . HIS A 1 95 ? -8.692 0.382 6.315 1.00 91.56 95 HIS A C 1
ATOM 728 O O . HIS A 1 95 ? -9.706 -0.232 5.980 1.00 91.56 95 HIS A O 1
ATOM 734 N N . ILE A 1 96 ? -7.775 0.771 5.422 1.00 89.69 96 ILE A N 1
ATOM 735 C CA . ILE A 1 96 ? -7.855 0.453 3.990 1.00 89.69 96 ILE A CA 1
ATOM 736 C C . ILE A 1 96 ? -7.846 -1.062 3.775 1.00 89.69 96 ILE A C 1
ATOM 738 O O . ILE A 1 96 ? -8.677 -1.568 3.018 1.00 89.69 96 ILE A O 1
ATOM 742 N N . LEU A 1 97 ? -6.932 -1.782 4.433 1.00 88.12 97 LEU A N 1
ATOM 743 C CA . LEU A 1 97 ? -6.811 -3.239 4.319 1.00 88.12 97 LEU A CA 1
ATOM 744 C C . LEU A 1 97 ? -8.071 -3.949 4.809 1.00 88.12 97 LEU A C 1
ATOM 746 O O . LEU A 1 97 ? -8.629 -4.765 4.079 1.00 88.12 97 LEU A O 1
ATOM 750 N N . VAL A 1 98 ? -8.563 -3.590 5.996 1.00 88.69 98 VAL A N 1
ATOM 751 C CA . VAL A 1 98 ? -9.788 -4.170 6.566 1.00 88.69 98 VAL A CA 1
ATOM 752 C C . VAL A 1 98 ? -10.983 -3.887 5.656 1.00 88.69 98 VAL A C 1
ATOM 754 O O . VAL A 1 98 ? -11.748 -4.795 5.337 1.00 88.69 98 VAL A O 1
ATOM 757 N N . LYS A 1 99 ? -11.122 -2.655 5.154 1.00 87.19 99 LYS A N 1
ATOM 758 C CA . LYS A 1 99 ? -12.215 -2.281 4.247 1.00 87.19 99 LYS A CA 1
ATOM 759 C C . LYS A 1 99 ? -12.170 -3.045 2.919 1.00 87.19 99 LYS A C 1
ATOM 761 O O . LYS A 1 99 ? -13.218 -3.438 2.408 1.00 87.19 99 LYS A O 1
ATOM 766 N N . ARG A 1 100 ? -10.977 -3.272 2.357 1.00 86.25 100 ARG A N 1
ATOM 767 C CA . ARG A 1 100 ? -10.797 -4.104 1.152 1.00 86.25 100 ARG A CA 1
ATOM 768 C C . ARG A 1 100 ? -11.147 -5.551 1.415 1.00 86.25 100 ARG A C 1
ATOM 770 O O . ARG A 1 100 ? -11.928 -6.111 0.661 1.00 86.25 100 ARG A O 1
ATOM 777 N N . TRP A 1 101 ? -10.632 -6.113 2.500 1.00 84.81 101 TRP A N 1
ATOM 778 C CA . TRP A 1 101 ? -10.927 -7.481 2.894 1.00 84.81 101 TRP A CA 1
ATOM 779 C C . TRP A 1 101 ? -12.442 -7.705 3.037 1.00 84.81 101 TRP A C 1
ATOM 781 O O . TRP A 1 101 ? -12.983 -8.618 2.420 1.00 84.81 101 TRP A O 1
ATOM 791 N N . VAL A 1 102 ? -13.156 -6.807 3.731 1.00 82.81 102 VAL A N 1
ATOM 792 C CA . VAL A 1 102 ? -14.627 -6.862 3.853 1.00 82.81 102 VAL A CA 1
ATOM 793 C C . VAL A 1 102 ? -15.323 -6.806 2.489 1.00 82.81 102 VAL A C 1
ATOM 795 O O . VAL A 1 102 ? -16.282 -7.541 2.250 1.00 82.81 102 VAL A O 1
ATOM 798 N N . ARG A 1 103 ? -14.858 -5.936 1.586 1.00 82.94 103 ARG A N 1
ATOM 799 C CA . ARG A 1 103 ? -15.404 -5.821 0.227 1.00 82.94 103 ARG A CA 1
ATOM 800 C C . ARG A 1 103 ? -15.176 -7.102 -0.581 1.00 82.94 103 ARG A C 1
ATOM 802 O O . ARG A 1 103 ? -16.105 -7.573 -1.233 1.00 82.94 103 ARG A O 1
ATOM 809 N N . ASP A 1 104 ? -13.965 -7.647 -0.537 1.00 77.56 104 ASP A N 1
ATOM 810 C CA . ASP A 1 104 ? -13.524 -8.773 -1.364 1.00 77.56 104 ASP A CA 1
ATOM 811 C C . ASP A 1 104 ? -14.134 -10.109 -0.891 1.00 77.56 104 ASP A C 1
ATOM 813 O O . ASP A 1 104 ? -14.408 -10.982 -1.711 1.00 77.56 104 ASP A O 1
ATOM 817 N N . GLN A 1 105 ? -14.451 -10.241 0.403 1.00 71.44 105 GLN A N 1
ATOM 818 C CA . GLN A 1 105 ? -15.211 -11.374 0.961 1.00 71.44 105 GLN A CA 1
ATOM 819 C C . GLN A 1 105 ? -16.710 -11.351 0.600 1.00 71.44 105 GLN A C 1
ATOM 821 O O . GLN A 1 105 ? -17.440 -12.306 0.871 1.00 71.44 105 GLN A O 1
ATOM 826 N N . GLY A 1 106 ? -17.188 -10.277 -0.033 1.00 51.75 106 GLY A N 1
ATOM 827 C CA . GLY A 1 106 ? -18.594 -10.077 -0.339 1.00 51.75 106 GLY A CA 1
ATOM 828 C C . GLY A 1 106 ? -19.410 -9.750 0.914 1.00 51.75 106 GLY A C 1
ATOM 829 O O . GLY A 1 106 ? -19.357 -10.423 1.940 1.00 51.75 106 GLY A O 1
ATOM 830 N N . LEU A 1 107 ? -20.257 -8.732 0.788 1.00 52.56 107 LEU A N 1
ATOM 831 C CA . LEU A 1 107 ? -21.220 -8.180 1.753 1.00 52.56 107 LEU A CA 1
ATOM 832 C C . LEU A 1 107 ? -22.034 -9.196 2.612 1.00 52.56 107 LEU A C 1
ATOM 834 O O . LEU A 1 107 ? -22.726 -8.796 3.543 1.00 52.56 107 LEU A O 1
ATOM 838 N N . ARG A 1 108 ? -21.983 -10.506 2.330 1.00 47.88 108 ARG A N 1
ATOM 839 C CA . ARG A 1 108 ? -22.749 -11.579 2.992 1.00 47.88 108 ARG A CA 1
ATOM 840 C C . ARG A 1 108 ? -22.263 -11.946 4.399 1.00 47.88 108 ARG A C 1
ATOM 842 O O . ARG A 1 108 ? -23.096 -12.336 5.212 1.00 47.88 108 ARG A O 1
ATOM 849 N N . ALA A 1 109 ? -20.978 -11.785 4.718 1.00 48.66 109 ALA A N 1
ATOM 850 C CA . ALA A 1 109 ? -20.492 -11.904 6.103 1.00 48.66 109 ALA A CA 1
ATOM 851 C C . ALA A 1 109 ? -20.705 -10.593 6.892 1.00 48.66 109 ALA A C 1
ATOM 853 O O . ALA A 1 109 ? -21.089 -10.610 8.060 1.00 48.66 109 ALA A O 1
ATOM 854 N N . ALA A 1 110 ? -20.554 -9.454 6.206 1.00 46.00 110 ALA A N 1
ATOM 855 C CA . ALA A 1 110 ? -20.641 -8.105 6.765 1.00 46.00 110 ALA A CA 1
ATOM 856 C C . ALA A 1 110 ? -22.051 -7.700 7.239 1.00 46.00 110 ALA A C 1
ATOM 858 O O . ALA A 1 110 ? -22.172 -6.904 8.162 1.00 46.00 110 ALA A O 1
ATOM 859 N N . VAL A 1 111 ? -23.118 -8.253 6.644 1.00 47.19 111 VAL A N 1
ATOM 860 C CA . VAL A 1 111 ? -24.515 -7.993 7.055 1.00 47.19 111 VAL A CA 1
ATOM 861 C C . VAL A 1 111 ? -24.959 -8.881 8.229 1.00 47.19 111 VAL A C 1
ATOM 863 O O . VAL A 1 111 ? -25.782 -8.445 9.024 1.00 47.19 111 VAL A O 1
ATOM 866 N N . LYS A 1 112 ? -24.388 -10.083 8.412 1.00 44.81 112 LYS A N 1
ATOM 867 C CA . LYS A 1 112 ? -24.700 -10.956 9.566 1.00 44.81 112 LYS A CA 1
ATOM 868 C C . LYS A 1 112 ? -23.953 -10.573 10.850 1.00 44.81 112 LYS A C 1
ATOM 870 O O . LYS A 1 112 ? -24.458 -10.838 11.931 1.00 44.81 112 LYS A O 1
ATOM 875 N N . ALA A 1 113 ? -22.788 -9.933 10.738 1.00 43.69 113 ALA A N 1
ATOM 876 C CA . ALA A 1 113 ? -22.040 -9.389 11.877 1.00 43.69 113 ALA A CA 1
ATOM 877 C C . ALA A 1 113 ? -22.465 -7.954 12.259 1.00 43.69 113 ALA A C 1
ATOM 879 O O . ALA A 1 113 ? -22.032 -7.436 13.283 1.00 43.69 113 ALA A O 1
ATOM 880 N N . ALA A 1 114 ? -23.324 -7.307 11.459 1.00 44.56 114 ALA A N 1
ATOM 881 C CA . ALA A 1 114 ? -23.723 -5.905 11.619 1.00 44.56 114 ALA A CA 1
ATOM 882 C C . ALA A 1 114 ? -24.545 -5.591 12.888 1.00 44.56 114 ALA A C 1
ATOM 884 O O . ALA A 1 114 ? -24.863 -4.422 13.106 1.00 44.56 114 ALA A O 1
ATOM 885 N N . GLU A 1 115 ? -24.872 -6.588 13.716 1.00 48.69 115 GLU A N 1
ATOM 886 C CA . GLU A 1 115 ? -25.603 -6.409 14.978 1.00 48.69 115 GLU A CA 1
ATOM 887 C C . GLU A 1 115 ? -24.719 -6.457 16.234 1.00 48.69 115 GLU A C 1
ATOM 889 O O . GLU A 1 115 ? -25.199 -6.129 17.317 1.00 48.69 115 GLU A O 1
ATOM 894 N N . GLN A 1 116 ? -23.432 -6.810 16.134 1.00 45.28 116 GLN A N 1
ATOM 895 C CA . GLN A 1 116 ? -22.549 -6.864 17.303 1.00 45.28 116 GLN A CA 1
ATOM 896 C C . GLN A 1 116 ? -21.189 -6.240 17.001 1.00 45.28 116 GLN A C 1
ATOM 898 O O . GLN A 1 116 ? -20.642 -6.388 15.916 1.00 45.28 116 GLN A O 1
ATOM 903 N N . ASP A 1 117 ? -20.662 -5.512 17.980 1.00 50.50 117 ASP A N 1
ATOM 904 C CA . ASP A 1 117 ? -19.374 -4.820 17.991 1.00 50.50 117 ASP A CA 1
ATOM 905 C C . ASP A 1 117 ? -18.203 -5.815 17.807 1.00 50.50 117 ASP A C 1
ATOM 907 O O . ASP A 1 117 ? -17.541 -6.189 18.776 1.00 50.50 117 ASP A O 1
ATOM 911 N N . TYR A 1 118 ? -18.013 -6.318 16.578 1.00 52.53 118 TYR A N 1
ATOM 912 C CA . TYR A 1 118 ? -17.240 -7.526 16.269 1.00 52.53 118 TYR A CA 1
ATOM 913 C C . TYR A 1 118 ? -15.728 -7.220 16.252 1.00 52.53 118 TYR A C 1
ATOM 915 O O . TYR A 1 118 ? -15.237 -6.613 15.293 1.00 52.53 118 TYR A O 1
ATOM 923 N N . PRO A 1 119 ? -14.949 -7.607 17.285 1.00 60.88 119 PRO A N 1
ATOM 924 C CA . PRO A 1 119 ? -13.507 -7.752 17.107 1.00 60.88 119 PRO A CA 1
ATOM 925 C C . PRO A 1 119 ? -13.256 -8.787 16.003 1.00 60.88 119 PRO A C 1
ATOM 927 O O . PRO A 1 119 ? -14.043 -9.718 15.838 1.00 60.88 119 PRO A O 1
ATOM 930 N N . LEU A 1 120 ? -12.170 -8.645 15.244 1.00 67.06 120 LEU A N 1
ATOM 931 C CA . LEU A 1 120 ? -11.788 -9.684 14.289 1.00 67.06 120 LEU A CA 1
ATOM 932 C C . LEU A 1 120 ? -11.545 -10.974 15.077 1.00 67.06 120 LEU A C 1
ATOM 934 O O . LEU A 1 120 ? -10.690 -11.002 15.969 1.00 67.06 120 LEU A O 1
ATOM 938 N N . ASP A 1 121 ? -12.295 -12.028 14.754 1.00 76.50 121 ASP A N 1
ATOM 939 C CA . ASP A 1 121 ? -11.962 -13.363 15.236 1.00 76.50 121 ASP A CA 1
ATOM 940 C C . ASP A 1 121 ? -10.608 -13.811 14.659 1.00 76.50 121 ASP A C 1
ATOM 942 O O . ASP A 1 121 ? -10.057 -13.200 13.736 1.00 76.50 121 ASP A O 1
ATOM 946 N N . GLY A 1 122 ? -10.035 -14.874 15.227 1.00 76.00 122 GLY A N 1
ATOM 947 C CA . GLY A 1 122 ? -8.700 -15.329 14.835 1.00 76.00 122 GLY A CA 1
ATOM 948 C C . GLY A 1 122 ? -8.583 -15.648 13.341 1.00 76.00 122 GLY A C 1
ATOM 949 O O . GLY A 1 122 ? -7.542 -15.389 12.742 1.00 76.00 122 GLY A O 1
ATOM 950 N N . HIS A 1 123 ? -9.649 -16.148 12.710 1.00 79.69 123 HIS A N 1
ATOM 951 C CA . HIS A 1 123 ? -9.631 -16.479 11.288 1.00 79.69 123 HIS A CA 1
ATOM 952 C C . HIS A 1 123 ? -9.660 -15.222 10.415 1.00 79.69 123 HIS A C 1
ATOM 954 O O . HIS A 1 123 ? -8.839 -15.083 9.507 1.00 79.69 123 HIS A O 1
ATOM 960 N N . ALA A 1 124 ? -10.559 -14.283 10.714 1.00 80.25 124 ALA A N 1
ATOM 961 C CA . ALA A 1 124 ? -10.642 -13.000 10.027 1.00 80.25 124 ALA A CA 1
ATOM 962 C C . ALA A 1 124 ? -9.332 -12.208 10.156 1.00 80.25 124 ALA A C 1
ATOM 964 O O . ALA A 1 124 ? -8.833 -11.662 9.171 1.00 80.25 124 ALA A O 1
ATOM 965 N N . MET A 1 125 ? -8.723 -12.215 11.346 1.00 83.69 125 MET A N 1
ATOM 966 C CA . MET A 1 125 ? -7.427 -11.583 11.579 1.00 83.69 125 MET A CA 1
ATOM 967 C C . MET A 1 125 ? -6.335 -12.189 10.690 1.00 83.69 125 MET A C 1
ATOM 969 O O . MET A 1 125 ? -5.640 -11.458 9.986 1.00 83.69 125 MET A O 1
ATOM 973 N N . LEU A 1 126 ? -6.225 -13.522 10.638 1.00 84.75 126 LEU A N 1
ATOM 974 C CA . LEU A 1 126 ? -5.255 -14.200 9.770 1.00 84.75 126 LEU A CA 1
ATOM 975 C C . LEU A 1 126 ? -5.433 -13.835 8.290 1.00 84.75 126 LEU A C 1
ATOM 977 O O . LEU A 1 126 ? -4.442 -13.674 7.581 1.00 84.75 126 LEU A O 1
ATOM 981 N N . GLN A 1 127 ? -6.669 -13.659 7.817 1.00 84.56 127 GLN A N 1
ATOM 982 C CA . GLN A 1 127 ? -6.924 -13.245 6.435 1.00 84.56 127 GLN A CA 1
ATOM 983 C C . GLN A 1 127 ? -6.493 -11.796 6.155 1.00 84.56 127 GLN A C 1
ATOM 985 O O . GLN A 1 127 ? -5.948 -11.515 5.082 1.00 84.56 127 GLN A O 1
ATOM 990 N N . VAL A 1 128 ? -6.696 -10.8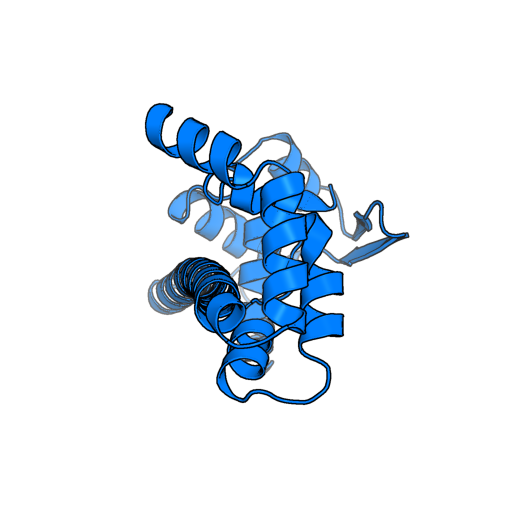75 7.103 1.00 86.06 128 VAL A N 1
ATOM 991 C CA . VAL A 1 128 ? -6.211 -9.488 6.993 1.00 86.06 128 VAL A CA 1
ATOM 992 C C . VAL A 1 128 ? -4.679 -9.459 6.974 1.00 86.06 128 VAL A C 1
ATOM 994 O O . VAL A 1 128 ? -4.094 -8.802 6.110 1.00 86.06 128 VAL A O 1
ATOM 997 N N . LEU A 1 129 ? -4.027 -10.232 7.850 1.00 87.25 129 LEU A N 1
ATOM 998 C CA . LEU A 1 129 ? -2.568 -10.394 7.873 1.00 87.25 129 LEU A CA 1
ATOM 999 C C . LEU A 1 129 ? -2.037 -10.957 6.551 1.00 87.25 129 LEU A C 1
ATOM 1001 O O . LEU A 1 129 ? -1.099 -10.410 5.968 1.00 87.25 129 LEU A O 1
ATOM 1005 N N . ALA A 1 130 ? -2.660 -12.020 6.042 1.00 88.00 130 ALA A N 1
ATOM 1006 C CA . ALA A 1 130 ? -2.289 -12.606 4.761 1.00 88.00 130 ALA A CA 1
ATOM 1007 C C . ALA A 1 130 ? -2.422 -11.583 3.623 1.00 88.00 130 ALA A C 1
ATOM 1009 O O . ALA A 1 130 ? -1.512 -11.456 2.808 1.00 88.00 130 ALA A O 1
ATOM 1010 N N . SER A 1 131 ? -3.508 -10.804 3.606 1.00 86.31 131 SER A N 1
ATOM 1011 C CA . SER A 1 131 ? -3.732 -9.754 2.605 1.00 86.31 131 SER A CA 1
ATOM 1012 C C . SER A 1 131 ? -2.653 -8.670 2.666 1.00 86.31 131 SER A C 1
ATOM 1014 O O . SER A 1 131 ? -2.124 -8.269 1.631 1.00 86.31 131 SER A O 1
ATOM 1016 N N . TYR A 1 132 ? -2.266 -8.238 3.869 1.00 88.38 132 TYR A N 1
ATOM 1017 C CA . TYR A 1 132 ? -1.185 -7.272 4.069 1.00 88.38 132 TYR A CA 1
ATOM 1018 C C . TYR A 1 132 ? 0.156 -7.757 3.504 1.00 88.38 132 TYR A C 1
ATOM 1020 O O . TYR A 1 132 ? 0.793 -7.065 2.705 1.00 88.38 132 TYR A O 1
ATOM 1028 N N . HIS A 1 133 ? 0.587 -8.958 3.891 1.00 87.81 133 HIS A N 1
ATOM 1029 C CA . HIS A 1 133 ? 1.855 -9.508 3.417 1.00 87.81 133 HIS A CA 1
ATOM 1030 C C . HIS A 1 133 ? 1.823 -9.804 1.916 1.00 87.81 133 HIS A C 1
ATOM 1032 O O . HIS A 1 133 ? 2.817 -9.581 1.223 1.00 87.81 133 HIS A O 1
ATOM 1038 N N . GLN A 1 134 ? 0.673 -10.237 1.399 1.00 88.56 134 GLN A N 1
ATOM 1039 C CA . GLN A 1 134 ? 0.474 -10.468 -0.024 1.00 88.56 134 GLN A CA 1
ATOM 1040 C C . GLN A 1 134 ? 0.604 -9.169 -0.832 1.00 88.56 134 GLN A C 1
ATOM 1042 O O . GLN A 1 134 ? 1.286 -9.167 -1.852 1.00 88.56 134 GLN A O 1
ATOM 1047 N N . GLU A 1 135 ? 0.026 -8.053 -0.378 1.00 86.38 135 GLU A N 1
ATOM 1048 C CA . GLU A 1 135 ? 0.179 -6.738 -1.024 1.00 86.38 135 GLU A CA 1
ATOM 1049 C C . GLU A 1 135 ? 1.652 -6.313 -1.101 1.00 86.38 135 GLU A C 1
ATOM 1051 O O . GLU A 1 135 ? 2.141 -5.931 -2.167 1.00 86.38 135 GLU A O 1
ATOM 1056 N N . ARG A 1 136 ? 2.395 -6.458 0.004 1.00 86.06 136 ARG A N 1
ATOM 1057 C CA . ARG A 1 136 ? 3.838 -6.166 0.050 1.00 86.06 136 ARG A CA 1
ATOM 1058 C C . ARG A 1 136 ? 4.629 -7.045 -0.914 1.00 86.06 136 ARG A C 1
ATOM 1060 O O . ARG A 1 136 ? 5.499 -6.553 -1.632 1.00 86.06 136 ARG A O 1
ATOM 1067 N N . LEU A 1 137 ? 4.318 -8.337 -0.957 1.00 87.06 137 LEU A N 1
ATOM 1068 C CA . LEU A 1 137 ? 4.974 -9.278 -1.857 1.00 87.06 137 LEU A CA 1
ATOM 1069 C C . LEU A 1 137 ? 4.687 -8.950 -3.328 1.00 87.06 137 LEU A C 1
ATOM 1071 O O . LEU A 1 137 ? 5.599 -8.970 -4.150 1.00 87.06 137 LEU A O 1
ATOM 1075 N N . LEU A 1 138 ? 3.435 -8.644 -3.669 1.00 88.00 138 LEU A N 1
ATOM 1076 C CA . LEU A 1 138 ? 3.020 -8.328 -5.037 1.00 88.00 138 LEU A CA 1
ATOM 1077 C C . LEU A 1 138 ? 3.630 -7.021 -5.539 1.00 88.00 138 LEU A C 1
ATOM 1079 O O . LEU A 1 138 ? 4.010 -6.940 -6.707 1.00 88.00 138 LEU A O 1
ATOM 1083 N N . LEU A 1 139 ? 3.791 -6.031 -4.664 1.00 84.75 139 LEU A N 1
ATOM 1084 C CA . LEU A 1 139 ? 4.552 -4.820 -4.954 1.00 84.75 139 LEU A CA 1
ATOM 1085 C C . LEU A 1 139 ? 6.000 -5.151 -5.350 1.00 84.75 139 LEU A C 1
ATOM 1087 O O . LEU A 1 139 ? 6.462 -4.740 -6.415 1.00 84.75 139 LEU A O 1
ATOM 1091 N N . LEU A 1 140 ? 6.703 -5.929 -4.520 1.00 84.38 140 LEU A N 1
ATOM 1092 C CA . LEU A 1 140 ? 8.097 -6.307 -4.774 1.00 84.38 140 LEU A CA 1
ATOM 1093 C C . LEU A 1 140 ? 8.237 -7.144 -6.050 1.00 84.38 140 LEU A C 1
ATOM 1095 O O . LEU A 1 140 ? 9.116 -6.879 -6.868 1.00 84.38 140 LEU A O 1
ATOM 1099 N N . LYS A 1 141 ? 7.332 -8.104 -6.265 1.00 88.06 141 LYS A N 1
ATOM 1100 C CA . LYS A 1 141 ? 7.292 -8.901 -7.495 1.00 88.06 141 LYS A CA 1
ATOM 1101 C C . LYS A 1 141 ? 7.013 -8.046 -8.727 1.00 88.06 141 LYS A C 1
ATOM 1103 O O . LYS A 1 141 ? 7.595 -8.302 -9.777 1.00 88.06 141 LYS A O 1
ATOM 1108 N N . SER A 1 142 ? 6.154 -7.033 -8.621 1.00 88.12 142 SER A N 1
ATOM 1109 C CA . SER A 1 142 ? 5.890 -6.094 -9.718 1.00 88.12 142 SER A CA 1
ATOM 1110 C C . SER A 1 142 ? 7.147 -5.307 -10.077 1.00 88.12 142 SER A C 1
ATOM 1112 O O . SER A 1 142 ? 7.522 -5.269 -11.245 1.00 88.12 142 SER A O 1
ATOM 1114 N N . LEU A 1 143 ? 7.855 -4.766 -9.079 1.00 85.50 143 LEU A N 1
ATOM 1115 C CA . LEU A 1 143 ? 9.118 -4.060 -9.298 1.00 85.50 143 LEU A CA 1
ATOM 1116 C C . LEU A 1 143 ? 10.182 -4.972 -9.927 1.00 85.50 143 LEU A C 1
ATOM 1118 O O . LEU A 1 143 ? 10.811 -4.595 -10.913 1.00 85.50 143 LEU A O 1
ATOM 1122 N N . GLN A 1 144 ? 10.352 -6.182 -9.390 1.00 88.00 144 GLN A N 1
ATOM 1123 C CA .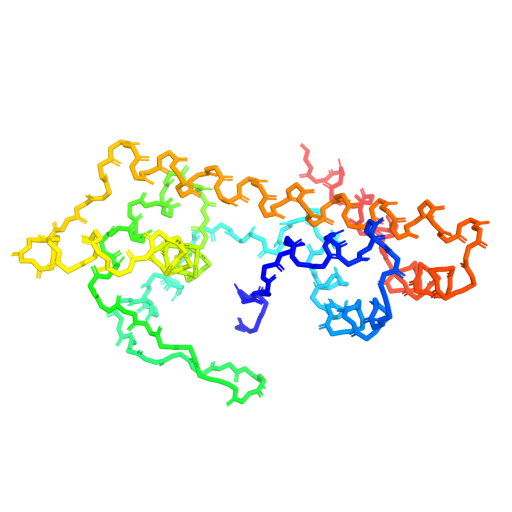 GLN A 1 144 ? 11.263 -7.181 -9.947 1.00 88.00 144 GLN A CA 1
ATOM 1124 C C . GLN A 1 144 ? 10.922 -7.481 -11.410 1.00 88.00 144 GLN A C 1
ATOM 1126 O O . GLN A 1 144 ? 11.813 -7.506 -12.254 1.00 88.00 144 GLN A O 1
ATOM 1131 N N . THR A 1 145 ? 9.637 -7.681 -11.712 1.00 90.31 145 THR A N 1
ATOM 1132 C CA . THR A 1 145 ? 9.165 -7.984 -13.069 1.00 90.31 145 THR A CA 1
ATOM 1133 C C . THR A 1 145 ? 9.517 -6.854 -14.029 1.00 90.31 145 THR A C 1
ATOM 1135 O O . THR A 1 145 ? 10.082 -7.120 -15.082 1.00 90.31 145 THR A O 1
ATOM 1138 N N . VAL A 1 146 ? 9.266 -5.601 -13.641 1.00 89.12 146 VAL A N 1
ATOM 1139 C CA . VAL A 1 146 ? 9.614 -4.417 -14.439 1.00 89.12 146 VAL A CA 1
ATOM 1140 C C . VAL A 1 146 ? 11.119 -4.339 -14.705 1.00 89.12 146 VAL A C 1
ATOM 1142 O O . VAL A 1 146 ? 11.525 -4.149 -15.846 1.00 89.12 146 VAL A O 1
ATOM 1145 N N . ILE A 1 147 ? 11.958 -4.535 -13.680 1.00 88.12 147 ILE A N 1
ATOM 1146 C CA . ILE A 1 147 ? 13.424 -4.492 -13.824 1.00 88.12 147 ILE A CA 1
ATOM 1147 C C . ILE A 1 147 ? 13.922 -5.599 -14.763 1.00 88.12 147 ILE A C 1
ATOM 1149 O O . ILE A 1 147 ? 14.723 -5.331 -15.655 1.00 88.12 147 ILE A O 1
ATOM 1153 N N . VAL A 1 148 ? 13.439 -6.833 -14.589 1.00 90.69 148 VAL A N 1
ATOM 1154 C CA . VAL A 1 148 ? 13.845 -7.981 -15.417 1.00 90.69 148 VAL A CA 1
ATOM 1155 C C . VAL A 1 148 ? 13.356 -7.820 -16.856 1.00 90.69 148 VAL A C 1
ATOM 1157 O O . VAL A 1 148 ? 14.127 -8.021 -17.791 1.00 90.69 148 VAL A O 1
ATOM 1160 N N . GLN A 1 149 ? 12.099 -7.418 -17.057 1.00 89.31 149 GLN A N 1
ATOM 1161 C CA . GLN A 1 149 ? 11.560 -7.170 -18.395 1.00 89.31 149 GLN A CA 1
ATOM 1162 C C . GLN A 1 149 ? 12.255 -5.989 -19.080 1.00 89.31 149 GLN A C 1
ATOM 1164 O O . GLN A 1 149 ? 12.436 -6.030 -20.292 1.00 89.31 149 GLN A O 1
ATOM 1169 N N . GLY A 1 150 ? 12.730 -4.986 -18.335 1.00 87.88 150 GLY A N 1
ATOM 1170 C CA . GLY A 1 150 ? 13.504 -3.864 -18.874 1.00 87.88 150 GLY A CA 1
ATOM 1171 C C . GLY A 1 150 ? 14.833 -4.251 -19.537 1.00 87.88 150 GLY A C 1
ATOM 1172 O O . GLY A 1 150 ? 15.430 -3.430 -20.232 1.00 87.88 150 GLY A O 1
ATOM 1173 N N . LEU A 1 151 ? 15.291 -5.499 -19.383 1.00 87.94 151 LEU A N 1
ATOM 1174 C CA . LEU A 1 151 ? 16.424 -6.039 -20.143 1.00 87.94 151 LEU A CA 1
ATOM 1175 C C . LEU A 1 151 ? 16.070 -6.341 -21.609 1.00 87.94 151 LEU A C 1
ATOM 1177 O O . LEU A 1 151 ? 16.965 -6.419 -22.450 1.00 87.94 151 LEU A O 1
ATOM 1181 N N . HIS A 1 152 ? 14.782 -6.510 -21.915 1.00 88.25 152 HIS A N 1
ATOM 1182 C CA . HIS A 1 152 ? 14.299 -6.994 -23.210 1.00 88.25 152 HIS A CA 1
ATOM 1183 C C . HIS A 1 152 ? 13.207 -6.108 -23.830 1.00 88.25 152 HIS A C 1
ATOM 1185 O O . HIS A 1 152 ? 13.081 -6.076 -25.051 1.00 88.25 152 HIS A O 1
ATOM 1191 N N . ASP A 1 153 ? 12.446 -5.374 -23.017 1.00 89.75 153 ASP A N 1
ATOM 1192 C CA . ASP A 1 153 ? 11.354 -4.499 -23.443 1.00 89.75 153 ASP A CA 1
ATOM 1193 C C . ASP A 1 153 ? 11.725 -3.015 -23.285 1.00 89.75 153 ASP A C 1
ATOM 1195 O O . ASP A 1 153 ? 12.170 -2.569 -22.224 1.00 89.75 153 ASP A O 1
ATOM 1199 N N . ALA A 1 154 ? 11.531 -2.231 -24.350 1.00 89.38 154 ALA A N 1
ATOM 1200 C CA . ALA A 1 154 ? 11.935 -0.826 -24.393 1.00 89.38 154 ALA A CA 1
ATOM 1201 C C . ALA A 1 154 ? 11.116 0.067 -23.447 1.00 89.38 154 ALA A C 1
ATOM 1203 O O . ALA A 1 154 ? 11.672 0.992 -22.847 1.00 89.38 154 ALA A O 1
ATOM 1204 N N . ALA A 1 155 ? 9.820 -0.209 -23.285 1.00 88.25 155 ALA A N 1
ATOM 1205 C CA . ALA A 1 155 ? 8.959 0.573 -22.406 1.00 88.25 155 ALA A CA 1
ATOM 1206 C C . ALA A 1 155 ? 9.300 0.305 -20.933 1.00 88.25 155 ALA A C 1
ATOM 1208 O O . ALA A 1 155 ? 9.431 1.244 -20.145 1.00 88.25 155 ALA A O 1
ATOM 1209 N N . MET A 1 156 ? 9.527 -0.961 -20.570 1.00 90.94 156 MET A N 1
ATOM 1210 C CA . MET A 1 156 ? 9.979 -1.332 -19.229 1.00 90.94 156 MET A CA 1
ATOM 1211 C C . MET A 1 156 ? 11.371 -0.775 -18.949 1.00 90.94 156 MET A C 1
ATOM 1213 O O . MET A 1 156 ? 11.592 -0.219 -17.877 1.00 90.94 156 MET A O 1
ATOM 1217 N N . LYS A 1 157 ? 12.282 -0.807 -19.931 1.00 92.56 157 LYS A N 1
ATOM 1218 C CA . LYS A 1 157 ? 13.611 -0.191 -19.812 1.00 92.56 157 LYS A CA 1
ATOM 1219 C C . LYS A 1 157 ? 13.517 1.298 -19.488 1.00 92.56 157 LYS A C 1
ATOM 1221 O O . LYS A 1 157 ? 14.212 1.775 -18.593 1.00 92.56 157 LYS A O 1
ATOM 1226 N N . GLN A 1 158 ? 12.653 2.030 -20.192 1.00 92.12 158 GLN A N 1
ATOM 1227 C CA . GLN A 1 158 ? 12.431 3.454 -19.941 1.00 92.12 158 GLN A CA 1
ATOM 1228 C C . GLN A 1 158 ? 11.870 3.695 -18.535 1.00 92.12 158 GLN A C 1
ATOM 1230 O O . GLN A 1 158 ? 12.325 4.598 -17.831 1.00 92.12 158 GLN A O 1
ATOM 1235 N N . PHE A 1 159 ? 10.907 2.881 -18.102 1.00 90.31 159 PHE A N 1
ATOM 1236 C CA . PHE A 1 159 ? 10.336 2.992 -16.764 1.00 90.31 159 PHE A CA 1
ATOM 1237 C C . PHE A 1 159 ? 11.367 2.687 -15.667 1.00 90.31 159 PHE A C 1
ATOM 1239 O O . PHE A 1 159 ? 11.482 3.443 -14.702 1.00 90.31 159 PHE A O 1
ATOM 1246 N N . THR A 1 160 ? 12.170 1.632 -15.827 1.00 89.88 160 THR A N 1
ATOM 1247 C CA . THR A 1 160 ? 13.282 1.312 -14.923 1.00 89.88 160 THR A CA 1
ATOM 1248 C C . THR A 1 160 ? 14.302 2.445 -14.876 1.00 89.88 160 THR A C 1
ATOM 1250 O O . THR A 1 160 ? 14.713 2.830 -13.785 1.00 89.88 160 THR A O 1
ATOM 1253 N N . GLY A 1 161 ? 14.664 3.030 -16.023 1.00 90.94 161 GLY A N 1
ATOM 1254 C CA . GLY A 1 161 ? 15.545 4.200 -16.083 1.00 90.94 161 GLY A CA 1
ATOM 1255 C C . GLY A 1 161 ? 15.019 5.359 -15.236 1.00 90.94 161 GLY A C 1
ATOM 1256 O O . GLY A 1 161 ? 15.731 5.862 -14.372 1.00 90.94 161 GLY A O 1
ATOM 1257 N N . ARG A 1 162 ? 13.730 5.691 -15.376 1.00 91.94 162 ARG A N 1
ATOM 1258 C CA . ARG A 1 162 ? 13.069 6.725 -14.563 1.00 91.94 162 ARG A CA 1
ATOM 1259 C C . ARG A 1 162 ? 13.078 6.412 -13.064 1.00 91.94 162 ARG A C 1
ATOM 1261 O O . ARG A 1 162 ? 13.225 7.322 -12.253 1.00 91.94 162 ARG A O 1
ATOM 1268 N N . LEU A 1 163 ? 12.910 5.146 -12.672 1.00 87.81 163 LEU A N 1
ATOM 1269 C CA . LEU A 1 163 ? 13.007 4.743 -11.263 1.00 87.81 163 LEU A CA 1
ATOM 1270 C C . LEU A 1 163 ? 14.425 4.943 -10.708 1.00 87.81 163 LEU A C 1
ATOM 1272 O O . LEU A 1 163 ? 14.584 5.401 -9.576 1.00 87.81 163 LEU A O 1
ATOM 1276 N N . LEU A 1 164 ? 15.450 4.610 -11.496 1.00 88.12 164 LEU A N 1
ATOM 1277 C CA . LEU A 1 164 ? 16.850 4.801 -11.114 1.00 88.12 164 LEU A CA 1
ATOM 1278 C C . LEU A 1 164 ? 17.199 6.289 -10.999 1.00 88.12 164 LEU A C 1
ATOM 1280 O O . LEU A 1 164 ? 17.774 6.693 -9.991 1.00 88.12 164 LEU A O 1
ATOM 1284 N N . GLU A 1 165 ? 16.775 7.112 -11.962 1.00 90.38 165 GLU A N 1
ATOM 1285 C CA . GLU A 1 165 ? 16.920 8.577 -11.922 1.00 90.38 165 GLU A CA 1
ATOM 1286 C C . GLU A 1 165 ? 16.227 9.197 -10.701 1.00 90.38 165 GLU A C 1
ATOM 1288 O O . GLU A 1 165 ? 16.733 10.146 -10.104 1.00 90.38 165 GLU A O 1
ATOM 1293 N N . ALA A 1 166 ? 15.101 8.623 -10.271 1.00 86.75 166 ALA A N 1
ATOM 1294 C CA . ALA A 1 166 ? 14.402 9.024 -9.053 1.00 86.75 166 ALA A CA 1
ATOM 1295 C C . ALA A 1 166 ? 15.103 8.578 -7.745 1.00 86.75 166 ALA A C 1
ATOM 1297 O O . ALA A 1 166 ? 14.626 8.868 -6.641 1.00 86.75 166 ALA A O 1
ATOM 1298 N N . GLY A 1 167 ? 16.246 7.893 -7.850 1.00 84.69 167 GLY A N 1
ATOM 1299 C CA . GLY A 1 167 ? 17.099 7.509 -6.728 1.00 84.69 167 GLY A CA 1
ATOM 1300 C C . GLY A 1 167 ? 16.740 6.170 -6.087 1.00 84.69 167 GLY A C 1
ATOM 1301 O O . GLY A 1 167 ? 17.092 5.950 -4.928 1.00 84.69 167 GLY A O 1
ATOM 1302 N N .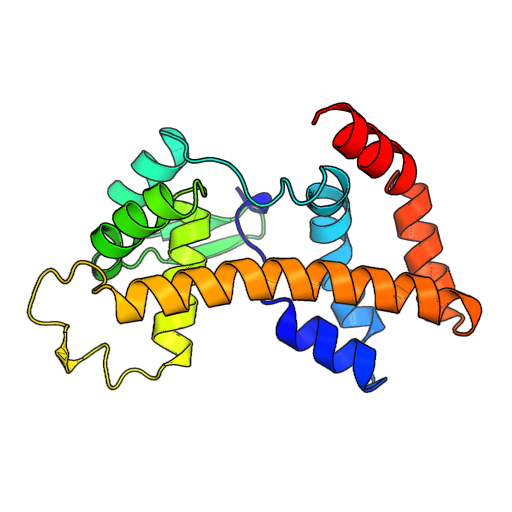 LEU A 1 168 ? 16.044 5.270 -6.797 1.00 81.19 168 LEU A N 1
ATOM 1303 C CA . LEU A 1 168 ? 15.653 3.959 -6.257 1.00 81.19 168 LEU A CA 1
ATOM 1304 C C . LEU A 1 168 ? 16.846 3.200 -5.646 1.00 81.19 168 LEU A C 1
ATOM 1306 O O . LEU A 1 168 ? 16.737 2.703 -4.530 1.00 81.19 168 LEU A O 1
ATOM 1310 N N . GLU A 1 169 ? 17.990 3.151 -6.336 1.00 80.88 169 GLU A N 1
ATOM 1311 C CA . GLU A 1 169 ? 19.188 2.430 -5.880 1.00 80.88 169 GLU A CA 1
ATOM 1312 C C . GLU A 1 169 ? 19.740 2.986 -4.559 1.00 80.88 169 GLU A C 1
ATOM 1314 O O . GLU A 1 169 ? 19.917 2.246 -3.593 1.00 80.88 169 GLU A O 1
ATOM 1319 N N . GLN A 1 170 ? 19.961 4.301 -4.491 1.00 80.38 170 GLN A N 1
ATOM 1320 C CA . GLN A 1 170 ? 20.521 4.971 -3.310 1.00 80.38 170 GLN A CA 1
ATOM 1321 C C . GLN A 1 170 ? 19.627 4.782 -2.089 1.00 80.38 170 GLN A C 1
ATOM 1323 O O . GLN A 1 170 ? 20.101 4.590 -0.970 1.00 80.38 170 GLN A O 1
ATOM 1328 N N . ARG A 1 171 ? 18.317 4.836 -2.311 1.00 76.06 171 ARG A N 1
ATOM 1329 C CA . ARG A 1 171 ? 17.329 4.767 -1.248 1.00 76.06 171 ARG A CA 1
ATOM 1330 C C . ARG A 1 171 ? 17.097 3.318 -0.784 1.00 76.06 171 ARG A C 1
ATOM 1332 O O . ARG A 1 171 ? 17.032 3.088 0.420 1.00 76.06 171 ARG A O 1
ATOM 1339 N N . LEU A 1 172 ? 17.119 2.329 -1.689 1.00 74.06 172 LEU A N 1
ATOM 1340 C CA . LEU A 1 172 ? 17.187 0.905 -1.318 1.00 74.06 172 LEU A CA 1
ATOM 1341 C C . LEU A 1 172 ? 18.458 0.593 -0.518 1.00 74.06 172 LEU A C 1
ATOM 1343 O O . LEU A 1 172 ? 18.386 -0.064 0.518 1.00 74.06 172 LEU A O 1
ATOM 1347 N N . ALA A 1 173 ? 19.612 1.101 -0.958 1.00 77.44 173 ALA A N 1
ATOM 1348 C CA . ALA A 1 173 ? 20.871 0.939 -0.238 1.00 77.44 173 ALA A CA 1
ATOM 1349 C C . ALA A 1 173 ? 20.824 1.583 1.157 1.00 77.44 173 ALA A C 1
ATOM 1351 O O . ALA A 1 173 ? 21.346 1.007 2.109 1.00 77.44 173 ALA A O 1
ATOM 1352 N N . ALA A 1 174 ? 20.179 2.745 1.300 1.00 74.56 174 ALA A N 1
ATOM 1353 C CA . ALA A 1 174 ? 19.954 3.373 2.599 1.00 74.56 174 ALA A CA 1
ATOM 1354 C C . ALA A 1 174 ? 19.053 2.511 3.498 1.00 74.56 174 ALA A C 1
ATOM 1356 O O . ALA A 1 174 ? 19.412 2.273 4.646 1.00 74.56 174 ALA A O 1
ATOM 1357 N N . ALA A 1 175 ? 17.948 1.982 2.963 1.00 68.12 175 ALA A N 1
ATOM 1358 C CA . ALA A 1 175 ? 17.021 1.128 3.707 1.00 68.12 175 ALA A CA 1
ATOM 1359 C C . ALA A 1 175 ? 17.678 -0.164 4.227 1.00 68.12 175 ALA A C 1
ATOM 1361 O O . ALA A 1 175 ? 17.410 -0.592 5.346 1.00 68.12 175 ALA A O 1
ATOM 1362 N N . LEU A 1 176 ? 18.573 -0.769 3.438 1.00 67.69 176 LEU A N 1
ATOM 1363 C CA . LEU A 1 176 ? 19.335 -1.956 3.844 1.00 67.69 176 LEU A CA 1
ATOM 1364 C C . LEU A 1 176 ? 20.379 -1.668 4.933 1.00 67.69 176 LEU A C 1
ATOM 1366 O O . LEU A 1 176 ? 20.776 -2.591 5.633 1.00 67.69 176 LEU A O 1
ATOM 1370 N N . ARG A 1 177 ? 20.835 -0.416 5.064 1.00 68.62 177 ARG A N 1
ATOM 1371 C CA . ARG A 1 177 ? 21.810 0.017 6.083 1.00 68.62 177 ARG A CA 1
ATOM 1372 C C . ARG A 1 177 ? 21.163 0.530 7.369 1.00 68.62 177 ARG A C 1
ATOM 1374 O O . ARG A 1 177 ? 21.867 0.720 8.352 1.00 68.62 177 ARG A O 1
ATOM 1381 N N . SER A 1 178 ? 19.870 0.845 7.328 1.00 58.91 178 SER A N 1
ATOM 1382 C CA . SER A 1 178 ? 19.088 1.314 8.478 1.00 58.91 178 SER A CA 1
ATOM 1383 C C . SER A 1 178 ? 18.407 0.187 9.266 1.00 58.91 178 SER A C 1
ATOM 1385 O O . SER A 1 178 ? 17.773 0.480 10.276 1.00 58.91 178 SER A O 1
ATOM 1387 N N . ASN A 1 179 ? 18.520 -1.060 8.792 1.00 45.47 179 ASN A N 1
ATOM 1388 C CA . ASN A 1 179 ? 18.251 -2.276 9.569 1.00 45.47 179 ASN A CA 1
ATOM 1389 C C . ASN A 1 179 ? 19.521 -2.730 10.294 1.00 45.47 179 ASN A C 1
ATOM 1391 O O . ASN A 1 179 ? 19.374 -3.429 11.318 1.00 45.47 179 ASN A O 1
#

pLDDT: mean 80.63, std 13.24, range [43.69, 94.69]

Foldseek 3Di:
DCLLDDDQLVVLLVCLVVVDPCNLVVCVVCLVNCLVQVLQVNCSFPFADPVLLCCLQPDQWDQDPVRDIDGRDPLCQQQLVLLSVVQSGYSSSSSVLLVVLCVVVPCVVVVVCVVDSDHQDPVSSVVSVVSVVVSVVSSVSSVVSLVVCLVPDVSSVVSVVVSVVSPSPVSNVVNVVVD

Sequence (179 aa):
MDLLFWTPFGDLHRLLLRGEPGVTTALDAQFKWLVDNLSSGACGFKPPSDASKKLLETSSVIPLTSGQKFAVDAKLRKATLQASIMLELDELQTHILVKRWVRDQGLRAAVKAAEQDYPLDGHAMLQVLASYHQERLLLLKSLQTVIVQGLHDAAMKQFTGRLLEAGLEQRLAAALRSN

Secondary structure (DSSP, 8-state):
-GGG----HHHHHHHHHHT-TTHHHHHHHHHHHHHHHTTTTTTTSPPP-HHHHHHHHH-SEEE-TTS-EEE--GGGHHHHHHHHHHHT--HHHHHHHHHHHHHHT-HHHHTTSTTS--PPPHHHHHHHHHHHHHHHHHHHHHHHHHHHHTTT-HHHHHHHHHHHHTTHHHHHHHHHH--